Protein AF-A0A3D0X4T0-F1 (afdb_monomer_lite)

Structure (mmCIF, N/CA/C/O backbone):
data_AF-A0A3D0X4T0-F1
#
_entry.id   AF-A0A3D0X4T0-F1
#
loop_
_atom_site.group_PDB
_atom_site.id
_atom_site.type_symbol
_atom_site.label_atom_id
_atom_site.label_alt_id
_atom_site.label_comp_id
_atom_site.label_asym_id
_atom_site.label_entity_id
_atom_site.label_seq_id
_atom_site.pdbx_PDB_ins_code
_atom_site.Cartn_x
_atom_site.Cartn_y
_atom_site.Cartn_z
_atom_site.occupancy
_atom_site.B_iso_or_equiv
_atom_site.auth_seq_id
_atom_site.auth_comp_id
_atom_site.auth_asym_id
_atom_site.auth_atom_id
_atom_site.pdbx_PDB_model_num
ATOM 1 N N . MET A 1 1 ? 12.750 2.357 33.042 1.00 49.66 1 MET A N 1
ATOM 2 C CA . MET A 1 1 ? 12.038 1.812 31.865 1.00 49.66 1 MET A CA 1
ATOM 3 C C . MET A 1 1 ? 10.650 2.428 31.834 1.00 49.66 1 MET A C 1
ATOM 5 O O . MET A 1 1 ? 9.824 2.087 32.670 1.00 49.66 1 MET A O 1
ATOM 9 N N . THR A 1 2 ? 10.406 3.397 30.959 1.00 55.47 2 THR A N 1
ATOM 10 C CA . THR A 1 2 ? 9.062 3.945 30.747 1.00 55.47 2 THR A CA 1
ATOM 11 C C . THR A 1 2 ? 8.245 2.909 29.973 1.00 55.47 2 THR A C 1
ATOM 13 O O . THR A 1 2 ? 8.609 2.534 28.863 1.00 55.47 2 THR A O 1
ATOM 16 N N . LYS A 1 3 ? 7.169 2.382 30.573 1.00 61.12 3 LYS A N 1
ATOM 17 C CA . LYS A 1 3 ? 6.199 1.540 29.854 1.00 61.12 3 LYS A CA 1
ATOM 18 C C . LYS A 1 3 ? 5.589 2.386 28.734 1.00 61.12 3 LYS A C 1
ATOM 20 O O . LYS A 1 3 ? 4.986 3.416 29.032 1.00 61.12 3 LYS A O 1
ATOM 25 N N . SER A 1 4 ? 5.737 1.978 27.473 1.00 75.50 4 SER A N 1
ATOM 26 C CA . SER A 1 4 ? 4.965 2.589 26.391 1.00 75.50 4 SER A CA 1
ATOM 27 C C . SER A 1 4 ? 3.485 2.275 26.614 1.00 75.50 4 SER A C 1
ATOM 29 O O . SER A 1 4 ? 3.109 1.150 26.956 1.00 75.50 4 SER A O 1
ATOM 31 N N . LYS A 1 5 ? 2.636 3.297 26.491 1.00 77.75 5 LYS A N 1
ATOM 32 C CA . LYS A 1 5 ? 1.183 3.127 26.553 1.00 77.75 5 LYS A CA 1
ATOM 33 C C . LYS A 1 5 ? 0.745 2.307 25.326 1.00 77.75 5 LYS A C 1
ATOM 35 O O . LYS A 1 5 ? 1.232 2.595 24.232 1.00 77.75 5 LYS A O 1
ATOM 40 N N . PRO A 1 6 ? -0.128 1.294 25.475 1.00 82.88 6 PRO A N 1
ATOM 41 C CA . PRO A 1 6 ? -0.643 0.558 24.325 1.00 82.88 6 PRO A CA 1
ATOM 42 C C . PRO A 1 6 ? -1.441 1.502 23.417 1.00 82.88 6 PRO A C 1
ATOM 44 O O . PRO A 1 6 ? -2.255 2.279 23.917 1.00 82.88 6 PRO A O 1
ATOM 47 N N . MET A 1 7 ? -1.201 1.427 22.103 1.00 88.56 7 MET A N 1
ATOM 48 C CA . MET A 1 7 ? -1.929 2.241 21.125 1.00 88.56 7 MET A CA 1
ATOM 49 C C . MET A 1 7 ? -3.404 1.842 21.055 1.00 88.56 7 MET A C 1
ATOM 51 O O . MET A 1 7 ? -3.717 0.644 21.006 1.00 88.56 7 MET A O 1
ATOM 55 N N . THR A 1 8 ? -4.287 2.837 20.985 1.00 94.69 8 THR A N 1
ATOM 56 C CA . THR A 1 8 ? -5.725 2.631 20.761 1.00 94.69 8 THR A CA 1
ATOM 57 C C . THR A 1 8 ? -6.010 2.183 19.324 1.00 94.69 8 THR A C 1
ATOM 59 O O . THR A 1 8 ? -5.132 2.216 18.453 1.00 94.69 8 THR A O 1
ATOM 62 N N . ALA A 1 9 ? -7.238 1.732 19.059 1.00 94.56 9 ALA A N 1
ATOM 63 C CA . ALA A 1 9 ? -7.656 1.355 17.711 1.00 94.56 9 ALA A CA 1
ATOM 64 C C . ALA A 1 9 ? -7.586 2.552 16.750 1.00 94.56 9 ALA A C 1
ATOM 66 O O . ALA A 1 9 ? -7.059 2.422 15.648 1.00 94.56 9 ALA A O 1
ATOM 67 N N . GLU A 1 10 ? -8.013 3.731 17.196 1.00 95.81 10 GLU A N 1
ATOM 68 C CA . GLU A 1 10 ? -7.972 4.985 16.441 1.00 95.81 10 GLU A CA 1
ATOM 69 C C . GLU A 1 10 ? -6.535 5.395 16.110 1.00 95.81 10 GLU A C 1
ATOM 71 O O . GLU A 1 10 ? -6.240 5.794 14.985 1.00 95.81 10 GLU A O 1
ATOM 76 N N . GLU A 1 11 ? -5.610 5.257 17.063 1.00 96.31 11 GLU A N 1
ATOM 77 C CA . GLU A 1 11 ? -4.196 5.556 16.833 1.00 96.31 11 GLU A CA 1
ATOM 78 C C . GLU A 1 11 ? -3.583 4.617 15.790 1.00 96.31 11 GLU A C 1
ATOM 80 O O . GLU A 1 11 ? -2.829 5.072 14.927 1.00 96.31 11 GLU A O 1
ATOM 85 N N . LYS A 1 12 ? -3.933 3.325 15.833 1.00 96.81 12 LYS A N 1
ATOM 86 C CA . LYS A 1 12 ? -3.498 2.336 14.836 1.00 96.81 12 LYS A CA 1
ATOM 87 C C . LYS A 1 12 ? -4.105 2.612 13.467 1.00 96.81 12 LYS A C 1
ATOM 89 O O . LYS A 1 12 ? -3.376 2.613 12.482 1.00 96.81 12 LYS A O 1
ATOM 94 N N . ILE A 1 13 ? -5.406 2.892 13.394 1.00 97.50 13 ILE A N 1
ATOM 95 C CA . ILE A 1 13 ? -6.088 3.243 12.141 1.00 97.50 13 ILE A CA 1
ATOM 96 C C . ILE A 1 13 ? -5.450 4.490 11.533 1.00 97.50 13 ILE A C 1
ATOM 98 O O . ILE A 1 13 ? -5.171 4.504 10.336 1.00 97.50 13 ILE A O 1
ATOM 102 N N . ARG A 1 14 ? -5.140 5.508 12.343 1.00 97.19 14 ARG A N 1
ATOM 103 C CA . ARG A 1 14 ? -4.441 6.714 11.884 1.00 97.19 14 ARG A CA 1
ATOM 104 C C . ARG A 1 14 ? -3.055 6.389 11.328 1.00 97.19 14 ARG A C 1
ATOM 106 O O . ARG A 1 14 ? -2.728 6.856 10.245 1.00 97.19 14 ARG A O 1
ATOM 113 N N . GLN A 1 15 ? -2.272 5.564 12.022 1.00 97.62 15 GLN A N 1
ATOM 114 C CA . GLN A 1 15 ? -0.948 5.145 11.553 1.00 97.62 15 GLN A CA 1
ATOM 115 C C . GLN A 1 15 ? -1.022 4.372 10.228 1.00 97.62 15 GLN A C 1
ATOM 117 O O . GLN A 1 15 ? -0.305 4.698 9.286 1.00 97.62 15 GLN A O 1
ATOM 122 N N . LEU A 1 16 ? -1.921 3.390 10.131 1.00 98.06 16 LEU A N 1
ATOM 123 C CA . LEU A 1 16 ? -2.136 2.628 8.901 1.00 98.06 16 LEU A CA 1
ATOM 124 C C . LEU A 1 16 ? -2.626 3.522 7.757 1.00 98.06 16 LEU A C 1
ATOM 126 O O . LEU A 1 16 ? -2.221 3.323 6.617 1.00 98.06 16 LEU A O 1
ATOM 130 N N . SER A 1 17 ? -3.466 4.516 8.057 1.00 98.00 17 SER A N 1
ATOM 131 C CA . SER A 1 17 ? -3.951 5.496 7.078 1.00 98.00 17 SER A CA 1
ATOM 132 C C . SER A 1 17 ? -2.812 6.349 6.525 1.00 98.00 17 SER A C 1
ATOM 134 O O . SER A 1 17 ? -2.743 6.561 5.318 1.00 98.00 17 SER A O 1
ATOM 136 N N . THR A 1 18 ? -1.890 6.790 7.386 1.00 98.19 18 THR A N 1
ATOM 137 C CA . THR A 1 18 ? -0.672 7.494 6.963 1.00 98.19 18 THR A CA 1
ATOM 138 C C . THR A 1 18 ? 0.174 6.615 6.049 1.00 98.19 18 THR A C 1
ATOM 140 O O . THR A 1 18 ? 0.513 7.038 4.949 1.00 98.19 18 THR A O 1
ATOM 143 N N . TRP A 1 19 ? 0.440 5.368 6.441 1.00 98.38 19 TRP A N 1
ATOM 144 C CA . TRP A 1 19 ? 1.204 4.445 5.599 1.00 98.38 19 TRP A CA 1
ATOM 145 C C . TRP A 1 19 ? 0.510 4.147 4.273 1.00 98.38 19 TRP A C 1
ATOM 147 O O . TRP A 1 19 ? 1.173 4.030 3.249 1.00 98.38 19 TRP A O 1
ATOM 157 N N . LEU A 1 20 ? -0.819 4.039 4.260 1.00 98.50 20 LEU A N 1
ATOM 158 C CA . LEU A 1 20 ? -1.571 3.819 3.030 1.00 98.50 20 LEU A CA 1
ATOM 159 C C . LEU A 1 20 ? -1.402 4.998 2.063 1.00 98.50 20 LEU A C 1
ATOM 161 O O . LEU A 1 20 ? -1.091 4.767 0.896 1.00 98.50 20 LEU A O 1
ATOM 165 N N . ALA A 1 21 ? -1.528 6.234 2.553 1.00 98.38 21 ALA A N 1
ATOM 166 C CA . ALA A 1 21 ? -1.298 7.441 1.757 1.00 98.38 21 ALA A CA 1
ATOM 167 C C . ALA A 1 21 ? 0.145 7.513 1.219 1.00 98.38 21 ALA A C 1
ATOM 169 O O . ALA A 1 21 ? 0.366 7.817 0.046 1.00 98.38 21 ALA A O 1
ATOM 170 N N . GLU A 1 22 ? 1.133 7.165 2.048 1.00 98.31 22 GLU A N 1
ATOM 171 C CA . GLU A 1 22 ? 2.540 7.091 1.636 1.00 98.31 22 GLU A CA 1
ATOM 172 C C . GLU A 1 22 ? 2.753 6.046 0.538 1.00 98.31 22 GLU A C 1
ATOM 174 O O . GLU A 1 22 ? 3.403 6.332 -0.459 1.00 98.31 22 GLU A O 1
ATOM 179 N N . ARG A 1 23 ? 2.185 4.840 0.668 1.00 98.50 23 ARG A N 1
ATOM 180 C CA . ARG A 1 23 ? 2.317 3.795 -0.361 1.00 98.50 23 ARG A CA 1
ATOM 181 C C . ARG A 1 23 ? 1.628 4.172 -1.671 1.00 98.50 23 ARG A C 1
ATOM 183 O O . ARG A 1 23 ? 2.138 3.812 -2.728 1.00 98.50 23 ARG A O 1
ATOM 190 N N . LEU A 1 24 ? 0.492 4.867 -1.616 1.00 98.25 24 LEU A N 1
ATOM 191 C CA . LEU A 1 24 ? -0.182 5.388 -2.809 1.00 98.25 24 LEU A CA 1
ATOM 192 C C . LEU A 1 24 ? 0.707 6.414 -3.522 1.00 98.25 24 LEU A C 1
ATOM 194 O O . LEU A 1 24 ?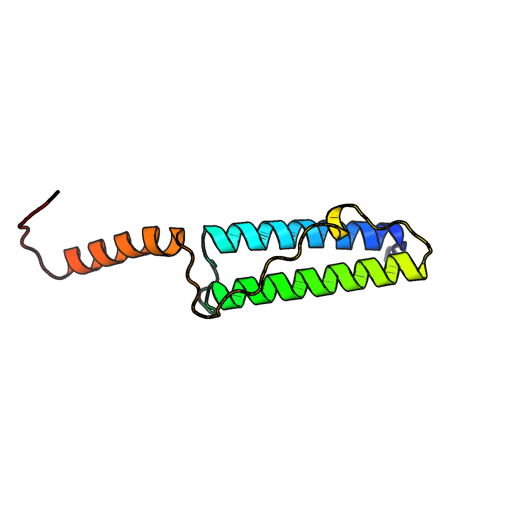 0.971 6.263 -4.713 1.00 98.25 24 LEU A O 1
ATOM 198 N N . THR A 1 25 ? 1.275 7.356 -2.766 1.00 97.75 25 THR A N 1
ATOM 199 C CA . THR A 1 25 ? 2.240 8.342 -3.279 1.00 97.75 25 THR A CA 1
ATOM 200 C C . THR A 1 25 ? 3.484 7.666 -3.866 1.00 97.75 25 THR A C 1
ATOM 202 O O . THR A 1 25 ? 3.897 7.970 -4.983 1.00 97.75 25 THR A O 1
ATOM 205 N N . ASP A 1 26 ? 4.066 6.698 -3.154 1.00 96.62 26 ASP A N 1
ATOM 206 C CA . ASP A 1 26 ? 5.244 5.956 -3.610 1.00 96.62 26 ASP A CA 1
ATOM 207 C C . ASP A 1 26 ? 4.971 5.215 -4.921 1.00 96.62 26 ASP A C 1
ATOM 209 O O . ASP A 1 26 ? 5.836 5.161 -5.798 1.00 96.62 26 ASP A O 1
ATOM 213 N N . TRP A 1 27 ? 3.773 4.641 -5.074 1.00 97.81 27 TRP A N 1
ATOM 214 C CA . TRP A 1 27 ? 3.387 3.968 -6.308 1.00 97.81 27 TRP A CA 1
ATOM 215 C C . TRP A 1 27 ? 3.392 4.943 -7.486 1.00 97.81 27 TRP A C 1
ATOM 217 O O . TRP A 1 27 ? 3.976 4.631 -8.522 1.00 97.81 27 TRP A O 1
ATOM 227 N N . GLU A 1 28 ? 2.807 6.133 -7.327 1.00 95.69 28 GLU A N 1
ATOM 228 C CA . GLU A 1 28 ? 2.777 7.169 -8.367 1.00 95.69 28 GLU A CA 1
ATOM 229 C C . GLU A 1 28 ? 4.182 7.653 -8.736 1.00 95.69 28 GLU A C 1
ATOM 231 O O . GLU A 1 28 ? 4.526 7.734 -9.920 1.00 95.69 28 GLU A O 1
ATOM 236 N N . VAL A 1 29 ? 5.025 7.905 -7.731 1.00 94.88 29 VAL A N 1
ATOM 237 C CA . VAL A 1 29 ? 6.417 8.333 -7.922 1.00 94.88 29 VAL A CA 1
ATOM 238 C C . VAL A 1 29 ? 7.210 7.274 -8.688 1.00 94.88 29 VAL A C 1
ATOM 240 O O . VAL A 1 29 ? 7.868 7.593 -9.679 1.00 94.88 29 VAL A O 1
ATOM 243 N N . VAL A 1 30 ? 7.126 6.005 -8.281 1.00 94.31 30 VAL A N 1
ATOM 244 C CA . VAL A 1 30 ? 7.824 4.900 -8.961 1.00 94.31 30 VAL A CA 1
ATOM 245 C C . VAL A 1 30 ? 7.258 4.672 -10.361 1.00 94.31 30 VAL A C 1
ATOM 247 O O . VAL A 1 30 ? 8.007 4.356 -11.285 1.00 94.31 30 VAL A O 1
ATOM 250 N N . TYR A 1 31 ? 5.953 4.851 -10.553 1.00 94.38 31 TYR A N 1
ATOM 251 C CA . TYR A 1 31 ? 5.320 4.679 -11.855 1.00 94.38 31 TYR A CA 1
ATOM 252 C C . TYR A 1 31 ? 5.830 5.718 -12.858 1.00 94.38 31 TYR A C 1
ATOM 254 O O . TYR A 1 31 ? 6.141 5.365 -14.001 1.00 94.38 31 TYR A O 1
ATOM 262 N N . ALA A 1 32 ? 5.963 6.974 -12.424 1.00 91.50 32 ALA A N 1
ATOM 263 C CA . ALA A 1 32 ? 6.451 8.076 -13.246 1.00 91.50 32 ALA A CA 1
ATOM 264 C C . ALA A 1 32 ? 7.963 7.999 -13.510 1.00 91.50 32 ALA A C 1
ATOM 266 O O . ALA A 1 32 ? 8.398 8.152 -14.657 1.00 91.50 32 ALA A O 1
ATOM 267 N N . ASN A 1 33 ? 8.750 7.727 -12.467 1.00 90.06 33 ASN A N 1
ATOM 268 C CA . ASN A 1 33 ? 10.200 7.949 -12.478 1.00 90.06 33 ASN A CA 1
ATOM 269 C C . ASN A 1 33 ? 11.015 6.660 -12.615 1.00 90.06 33 ASN A C 1
ATOM 271 O O . ASN A 1 33 ? 12.180 6.698 -13.005 1.00 90.06 33 ASN A O 1
ATOM 275 N N . GLY A 1 34 ? 10.402 5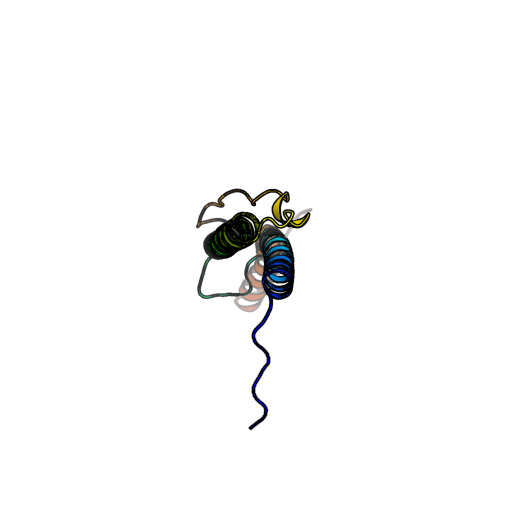.515 -12.332 1.00 88.25 34 GLY A N 1
ATOM 276 C CA . GLY A 1 34 ? 11.090 4.239 -12.220 1.00 88.25 34 GLY A CA 1
ATOM 277 C C . GLY A 1 34 ? 11.474 3.934 -10.782 1.00 88.25 34 GLY A C 1
ATOM 278 O O . GLY A 1 34 ? 11.350 4.765 -9.881 1.00 88.25 34 GLY A O 1
ATOM 279 N N . SER A 1 35 ? 11.931 2.706 -10.556 1.00 87.00 35 SER A N 1
ATOM 280 C CA . SER A 1 35 ? 12.510 2.339 -9.268 1.00 87.00 35 SER A CA 1
ATOM 281 C C . SER A 1 35 ? 13.976 2.761 -9.193 1.00 87.00 35 SER A C 1
ATOM 283 O O . SER A 1 35 ? 14.724 2.577 -10.149 1.00 87.00 35 SER A O 1
ATOM 285 N N . SER A 1 36 ? 14.395 3.272 -8.035 1.00 84.25 36 SER A N 1
ATOM 286 C CA . SER A 1 36 ? 15.813 3.439 -7.691 1.00 84.25 36 SER A CA 1
ATOM 287 C C . SER A 1 36 ? 16.468 2.133 -7.227 1.00 84.25 36 SER A C 1
ATOM 289 O O . SER A 1 36 ? 17.663 2.105 -6.946 1.00 84.25 36 SER A O 1
ATOM 291 N N . ASP A 1 37 ? 15.682 1.067 -7.069 1.00 82.25 37 ASP A N 1
ATOM 292 C CA . ASP A 1 37 ? 16.156 -0.244 -6.653 1.00 82.25 37 ASP A CA 1
ATOM 293 C C . ASP A 1 37 ? 16.660 -1.018 -7.873 1.00 82.25 37 ASP A C 1
ATOM 295 O O . ASP A 1 37 ? 15.877 -1.477 -8.699 1.00 82.25 37 ASP A O 1
ATOM 299 N N . PHE A 1 38 ? 17.979 -1.167 -7.984 1.00 79.50 38 PHE A N 1
ATOM 300 C CA . PHE A 1 38 ? 18.608 -1.872 -9.103 1.00 79.50 38 PHE A CA 1
ATOM 301 C C . PHE A 1 38 ? 18.469 -3.399 -9.023 1.00 79.50 38 PHE A C 1
ATOM 303 O O . PHE A 1 38 ? 18.879 -4.095 -9.950 1.00 79.50 38 PHE A O 1
ATOM 310 N N . THR A 1 39 ? 17.918 -3.943 -7.932 1.00 85.94 39 THR A N 1
ATOM 311 C CA . THR A 1 39 ? 17.759 -5.396 -7.757 1.00 85.94 39 THR A CA 1
ATOM 312 C C . THR A 1 39 ? 16.469 -5.934 -8.370 1.00 85.94 39 THR A C 1
ATOM 314 O O . THR A 1 39 ? 16.346 -7.140 -8.584 1.00 85.94 39 THR A O 1
ATOM 317 N N . VAL A 1 40 ? 15.511 -5.054 -8.677 1.00 84.31 40 VAL A N 1
ATOM 318 C CA . VAL A 1 40 ? 14.199 -5.414 -9.221 1.00 84.31 40 VAL A CA 1
ATOM 319 C C . VAL A 1 40 ? 13.792 -4.475 -10.349 1.00 84.31 40 VAL A C 1
ATOM 321 O O . VAL A 1 40 ? 14.174 -3.310 -10.396 1.00 84.31 40 VAL A O 1
ATOM 324 N N . THR A 1 41 ? 12.966 -4.965 -11.271 1.00 87.94 41 THR A N 1
ATOM 325 C CA . THR A 1 41 ? 12.392 -4.100 -12.305 1.00 87.94 41 THR A CA 1
ATOM 326 C C . THR A 1 41 ? 11.383 -3.121 -11.700 1.00 87.94 41 THR A C 1
ATOM 328 O O . THR A 1 41 ? 10.787 -3.365 -10.644 1.00 87.94 41 THR A O 1
ATOM 331 N N . THR A 1 42 ? 11.120 -2.017 -12.410 1.00 92.62 42 THR A N 1
ATOM 332 C CA . THR A 1 42 ? 10.097 -1.045 -11.984 1.00 92.62 42 THR A CA 1
ATOM 333 C C . THR A 1 42 ? 8.724 -1.715 -11.858 1.00 92.62 42 THR A C 1
ATOM 335 O O . THR A 1 42 ? 8.025 -1.494 -10.872 1.00 92.62 42 THR A O 1
ATOM 338 N N . GLY A 1 43 ? 8.356 -2.589 -12.802 1.00 93.31 43 GLY A N 1
ATOM 339 C CA . GLY A 1 43 ? 7.122 -3.377 -12.733 1.00 93.31 43 GLY A CA 1
ATOM 340 C C . GLY A 1 43 ? 7.002 -4.236 -11.470 1.00 93.31 43 GLY A C 1
ATOM 341 O O . GLY A 1 43 ? 5.974 -4.198 -10.791 1.00 93.31 43 GLY A O 1
ATOM 342 N N . VAL A 1 44 ? 8.069 -4.955 -11.102 1.00 95.12 44 VAL A N 1
ATOM 343 C CA . VAL A 1 44 ? 8.105 -5.752 -9.864 1.00 95.12 44 VAL A CA 1
ATOM 344 C C . VAL A 1 44 ? 7.931 -4.852 -8.639 1.00 95.12 44 VAL A C 1
ATOM 346 O O . VAL A 1 44 ? 7.104 -5.152 -7.775 1.00 95.12 44 VAL A O 1
ATOM 349 N N . LYS A 1 45 ? 8.625 -3.708 -8.582 1.00 96.06 45 LYS A N 1
ATOM 350 C CA . LYS A 1 45 ? 8.495 -2.757 -7.468 1.00 96.06 45 LYS A CA 1
ATOM 351 C C . LYS A 1 45 ? 7.074 -2.209 -7.323 1.00 96.06 45 LYS A C 1
ATOM 353 O O . LYS A 1 45 ? 6.550 -2.148 -6.212 1.00 96.06 45 LYS A O 1
ATOM 358 N N . LEU A 1 46 ? 6.429 -1.846 -8.430 1.00 96.94 46 LEU A N 1
ATOM 359 C CA . LEU A 1 46 ? 5.053 -1.338 -8.433 1.00 96.94 46 LEU A CA 1
ATOM 360 C C . LEU A 1 46 ? 4.065 -2.368 -7.887 1.00 96.94 46 LEU A C 1
ATOM 362 O O . LEU A 1 46 ? 3.195 -2.028 -7.084 1.00 96.94 46 LEU A O 1
ATOM 366 N N . ASN A 1 47 ? 4.227 -3.639 -8.256 1.00 97.81 47 ASN A N 1
ATOM 367 C CA . ASN A 1 47 ? 3.387 -4.717 -7.738 1.00 97.81 47 ASN A CA 1
ATOM 368 C C . ASN A 1 47 ? 3.652 -5.015 -6.254 1.00 97.81 47 ASN A C 1
ATOM 370 O O . ASN A 1 47 ? 2.714 -5.339 -5.519 1.00 97.81 47 ASN A O 1
ATOM 374 N N . GLN A 1 48 ? 4.893 -4.857 -5.780 1.00 97.06 48 GLN A N 1
ATOM 375 C CA . GLN A 1 48 ? 5.210 -4.933 -4.349 1.00 97.06 48 GLN A CA 1
ATOM 376 C C . GLN A 1 48 ? 4.497 -3.825 -3.561 1.00 97.06 48 GLN A C 1
ATOM 378 O O . GLN A 1 48 ? 3.810 -4.122 -2.583 1.00 97.06 48 GLN A O 1
ATOM 383 N N . ILE A 1 49 ? 4.591 -2.568 -4.011 1.00 98.00 49 ILE A N 1
ATOM 384 C CA . ILE A 1 49 ? 3.909 -1.429 -3.372 1.00 98.00 49 ILE A CA 1
ATOM 385 C C . ILE A 1 49 ? 2.389 -1.638 -3.395 1.00 98.00 49 ILE A C 1
ATOM 387 O O . ILE A 1 49 ? 1.725 -1.505 -2.369 1.00 98.00 49 ILE A O 1
ATOM 391 N N . ARG A 1 50 ? 1.831 -2.073 -4.531 1.00 98.19 50 ARG A N 1
ATOM 392 C CA . ARG A 1 50 ? 0.407 -2.419 -4.653 1.00 98.19 50 ARG A CA 1
ATOM 393 C C . ARG A 1 50 ? -0.024 -3.490 -3.648 1.00 98.19 50 ARG A C 1
ATOM 395 O O . ARG A 1 50 ? -1.112 -3.404 -3.082 1.00 98.19 50 ARG A O 1
ATOM 402 N N . SER A 1 51 ? 0.812 -4.496 -3.412 1.00 98.31 51 SER A N 1
ATOM 403 C CA . SER A 1 51 ? 0.518 -5.546 -2.432 1.00 98.31 51 SER A CA 1
ATOM 404 C C . SER A 1 51 ? 0.483 -4.984 -1.007 1.00 98.31 51 SER A C 1
ATOM 406 O O . SER A 1 51 ? -0.407 -5.336 -0.238 1.00 98.31 51 SER A O 1
ATOM 408 N N . GLN A 1 52 ? 1.378 -4.047 -0.678 1.00 98.31 52 GLN A N 1
ATOM 409 C CA . GLN A 1 52 ? 1.356 -3.323 0.599 1.00 98.31 52 G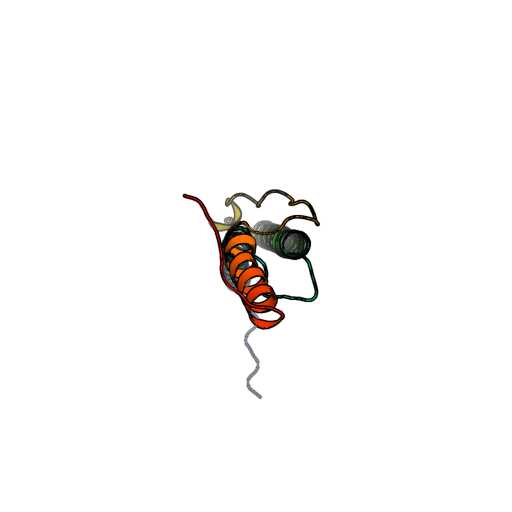LN A CA 1
ATOM 410 C C . GLN A 1 52 ? 0.085 -2.472 0.752 1.00 98.31 52 GLN A C 1
ATOM 412 O O . GLN A 1 52 ? -0.550 -2.528 1.800 1.00 98.31 52 GLN A O 1
ATOM 417 N N . ILE A 1 53 ? -0.342 -1.761 -0.298 1.00 98.50 53 ILE A N 1
ATOM 418 C CA . ILE A 1 53 ? -1.606 -0.994 -0.326 1.00 98.50 53 ILE A CA 1
ATOM 419 C C . ILE A 1 53 ? -2.803 -1.898 0.002 1.00 98.50 53 ILE A C 1
ATOM 421 O O . ILE A 1 53 ? -3.645 -1.548 0.830 1.00 98.50 53 ILE A O 1
ATOM 425 N N . LEU A 1 54 ? -2.879 -3.078 -0.624 1.00 98.25 54 LEU A N 1
ATOM 426 C CA . LEU A 1 54 ? -3.960 -4.039 -0.384 1.00 98.25 54 LEU A CA 1
ATOM 427 C C . LEU A 1 54 ? -3.970 -4.564 1.056 1.00 98.25 54 LEU A C 1
ATOM 429 O O . LEU A 1 54 ? -5.041 -4.668 1.654 1.00 98.25 54 LEU A O 1
ATOM 433 N N . LEU A 1 55 ? -2.796 -4.876 1.609 1.00 98.31 55 LEU A N 1
ATOM 434 C CA . LEU A 1 55 ? -2.663 -5.323 2.997 1.00 98.31 55 LEU A CA 1
ATOM 435 C C . LEU A 1 55 ? -3.087 -4.225 3.977 1.00 98.31 55 LEU A C 1
ATOM 437 O O . LEU A 1 55 ? -3.939 -4.471 4.822 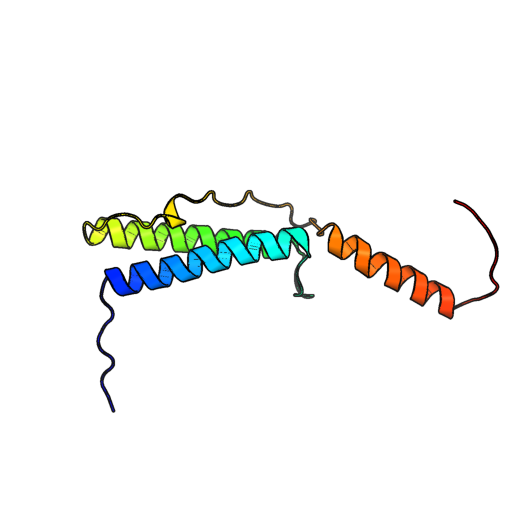1.00 98.31 55 LEU A O 1
ATOM 441 N N . LEU A 1 56 ? -2.594 -2.998 3.801 1.00 98.38 56 LEU A N 1
ATOM 442 C CA . LEU A 1 56 ? -2.959 -1.862 4.651 1.00 98.38 56 LEU A CA 1
ATOM 443 C C . LEU A 1 56 ? -4.467 -1.582 4.613 1.00 98.38 56 LEU A C 1
ATOM 445 O O . LEU A 1 56 ? -5.084 -1.415 5.663 1.00 98.38 56 LEU A O 1
ATOM 449 N N . ARG A 1 57 ? -5.098 -1.595 3.428 1.00 97.62 57 ARG A N 1
ATOM 450 C CA . ARG A 1 57 ? -6.561 -1.442 3.310 1.00 97.62 57 ARG A CA 1
ATOM 451 C C . ARG A 1 57 ? -7.321 -2.550 4.030 1.00 97.62 57 ARG A C 1
ATOM 453 O O . ARG A 1 57 ? -8.336 -2.271 4.667 1.00 97.62 57 ARG A O 1
ATOM 460 N N . ARG A 1 58 ? -6.854 -3.797 3.922 1.00 97.62 58 ARG A N 1
ATOM 461 C CA . ARG A 1 58 ? -7.443 -4.934 4.638 1.00 97.62 58 ARG A CA 1
ATOM 462 C C . ARG A 1 58 ? -7.336 -4.739 6.150 1.00 97.62 58 ARG A C 1
ATOM 464 O O . ARG A 1 58 ? -8.330 -4.938 6.840 1.00 97.62 58 ARG A O 1
ATOM 471 N N . ASP A 1 59 ? -6.175 -4.338 6.649 1.00 97.88 59 ASP A N 1
ATOM 472 C CA . ASP A 1 59 ? -5.934 -4.181 8.084 1.00 97.88 59 ASP A CA 1
ATOM 473 C C . ASP A 1 59 ? -6.742 -3.018 8.672 1.00 97.88 59 ASP A C 1
ATOM 475 O O . ASP A 1 59 ? -7.343 -3.167 9.736 1.00 97.88 59 ASP A O 1
ATOM 479 N N . ILE A 1 60 ? -6.847 -1.897 7.946 1.00 97.81 60 ILE A N 1
ATOM 480 C CA . ILE A 1 60 ? -7.740 -0.781 8.299 1.00 97.81 60 ILE A CA 1
ATOM 481 C C . ILE A 1 60 ? -9.181 -1.277 8.401 1.00 97.81 60 ILE A C 1
ATOM 483 O O . ILE A 1 60 ? -9.831 -1.049 9.416 1.00 97.81 60 ILE A O 1
ATOM 487 N N . ARG A 1 61 ? -9.666 -1.996 7.383 1.00 97.06 61 ARG A N 1
ATOM 488 C CA . ARG A 1 61 ? -11.025 -2.547 7.350 1.00 97.06 61 ARG A CA 1
ATOM 489 C C . ARG A 1 61 ? -11.310 -3.445 8.551 1.00 97.06 61 ARG A C 1
ATOM 491 O O . ARG A 1 61 ? -12.310 -3.251 9.231 1.00 97.06 61 ARG A O 1
ATOM 498 N N . LEU A 1 62 ? -10.413 -4.385 8.839 1.00 97.69 62 LEU A N 1
ATOM 499 C CA . LEU A 1 62 ? -10.562 -5.292 9.977 1.00 97.69 62 LEU A CA 1
ATOM 500 C C . LEU A 1 62 ? -10.596 -4.538 11.311 1.00 97.69 62 LEU A C 1
ATOM 502 O O . LEU A 1 62 ? -11.385 -4.891 12.183 1.00 97.69 62 LEU A O 1
ATOM 506 N N . LEU A 1 63 ? -9.771 -3.501 11.475 1.00 97.25 63 LEU A N 1
ATOM 507 C CA . LEU A 1 63 ? -9.773 -2.685 12.689 1.00 97.25 63 LEU A CA 1
ATOM 508 C C . LEU A 1 63 ? -11.033 -1.827 12.814 1.00 97.25 63 LEU A C 1
ATOM 510 O O . LEU A 1 63 ? -11.597 -1.773 13.904 1.00 97.25 63 LEU A O 1
ATOM 514 N N . CYS A 1 64 ? -11.490 -1.191 11.736 1.00 97.56 64 CYS A N 1
ATOM 515 C CA . CYS A 1 64 ? -12.730 -0.415 11.733 1.00 97.56 64 CYS A CA 1
ATOM 516 C C . CYS A 1 64 ? -13.932 -1.302 12.078 1.00 97.56 64 CYS A C 1
ATOM 518 O O . CYS A 1 64 ? -14.670 -0.990 13.011 1.00 97.56 64 CYS A O 1
ATOM 520 N N . ASP A 1 65 ? -14.064 -2.453 11.411 1.00 97.44 65 ASP A N 1
ATOM 521 C CA . ASP A 1 65 ? -15.162 -3.400 11.634 1.00 97.44 65 ASP A CA 1
ATOM 522 C C . ASP A 1 65 ? -15.155 -3.946 13.072 1.00 97.44 65 ASP A C 1
ATOM 524 O O . ASP A 1 65 ? -16.197 -3.989 13.724 1.00 97.44 65 ASP A O 1
ATOM 528 N N . ALA A 1 66 ? -13.981 -4.317 13.598 1.00 97.75 66 ALA A N 1
ATOM 529 C CA . ALA A 1 66 ? -13.851 -4.878 14.944 1.00 97.75 66 ALA A CA 1
ATOM 530 C C . ALA A 1 66 ? -14.105 -3.865 16.074 1.00 97.75 66 ALA A C 1
ATOM 532 O O . ALA A 1 66 ? -14.390 -4.276 17.196 1.00 97.75 66 ALA A O 1
ATOM 533 N N . ASN A 1 67 ? -13.972 -2.564 15.802 1.00 97.19 67 ASN A N 1
ATOM 534 C CA . ASN A 1 67 ? -14.120 -1.504 16.805 1.00 97.19 67 ASN A CA 1
ATOM 535 C C . ASN A 1 67 ? -15.336 -0.600 16.547 1.00 97.19 67 ASN A C 1
ATOM 537 O O . ASN A 1 67 ? -15.518 0.374 17.270 1.00 97.19 67 ASN A O 1
ATOM 541 N N . HIS A 1 68 ? -16.166 -0.916 15.545 1.00 96.56 68 HIS A N 1
ATOM 542 C CA . HIS A 1 68 ? -17.310 -0.098 15.123 1.00 96.56 68 HIS A CA 1
ATOM 543 C C . HIS A 1 68 ? -16.930 1.359 14.810 1.00 96.56 68 HIS A C 1
ATOM 545 O O . HIS A 1 68 ? -17.647 2.292 15.168 1.00 96.56 68 HIS A O 1
ATOM 551 N N . LEU A 1 69 ? -15.780 1.544 14.161 1.00 95.94 69 LEU A N 1
ATOM 552 C CA . LEU A 1 69 ? -15.260 2.853 13.773 1.00 95.94 69 LEU A CA 1
ATOM 553 C C . LEU A 1 69 ? -15.510 3.120 12.290 1.00 95.94 69 LEU A C 1
ATOM 555 O O . LEU A 1 69 ? -15.509 2.202 11.467 1.00 95.94 69 LEU A O 1
ATOM 559 N N . ASP A 1 70 ? -15.652 4.398 11.950 1.00 95.19 70 ASP A N 1
ATOM 560 C CA . ASP A 1 70 ? -15.753 4.830 10.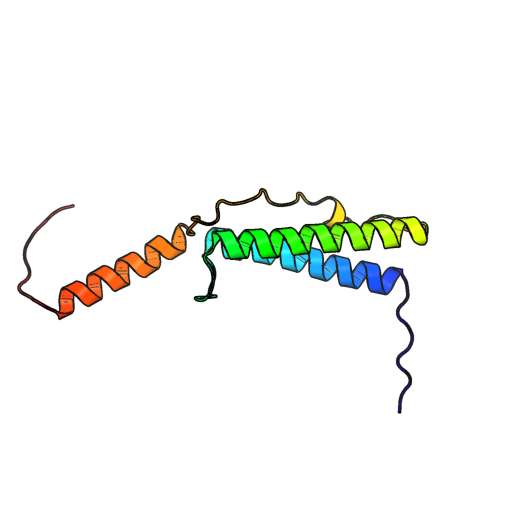562 1.00 95.19 70 ASP A CA 1
ATOM 561 C C . ASP A 1 70 ? -14.465 4.541 9.786 1.00 95.19 70 ASP A C 1
ATOM 563 O O . ASP A 1 70 ? -13.347 4.549 10.313 1.00 95.19 70 ASP A O 1
ATOM 567 N N . TYR A 1 71 ? -14.631 4.303 8.489 1.00 95.06 71 TYR A N 1
ATOM 568 C CA . TYR A 1 71 ? -13.514 4.068 7.589 1.00 95.06 71 TYR A CA 1
ATOM 569 C C . TYR A 1 71 ? -12.850 5.402 7.230 1.00 95.06 71 TYR A C 1
ATOM 571 O O . TYR A 1 71 ? -13.544 6.349 6.847 1.00 95.06 71 TYR A O 1
ATOM 579 N N . PRO A 1 72 ? -11.512 5.493 7.288 1.00 95.81 72 PRO A N 1
ATOM 580 C CA . PRO A 1 72 ? -10.803 6.715 6.939 1.00 95.81 72 PRO A CA 1
ATOM 581 C C . PRO A 1 72 ? -10.909 7.000 5.435 1.00 95.81 72 PRO A C 1
ATOM 583 O O . PRO A 1 72 ? -10.918 6.077 4.621 1.00 95.81 72 PRO A O 1
ATOM 586 N N . THR A 1 73 ? -10.913 8.280 5.048 1.00 96.12 73 THR A N 1
ATOM 587 C CA . THR A 1 73 ? -11.090 8.720 3.649 1.00 96.12 73 THR A CA 1
ATOM 588 C C . THR A 1 73 ? -10.127 8.039 2.672 1.00 96.12 73 THR A C 1
ATOM 590 O O . THR A 1 73 ? -10.541 7.586 1.608 1.00 96.12 73 THR A O 1
ATOM 593 N N . VAL A 1 74 ? -8.859 7.885 3.064 1.00 94.75 74 VAL A N 1
ATOM 594 C CA . VAL A 1 74 ? -7.812 7.236 2.253 1.00 94.75 74 VAL A CA 1
ATOM 595 C C . VAL A 1 74 ? -8.143 5.773 1.909 1.00 94.75 74 VAL A C 1
ATOM 597 O O . VAL A 1 74 ? -7.724 5.253 0.879 1.00 94.75 74 VAL A O 1
ATOM 600 N N . ALA A 1 75 ? -8.959 5.088 2.718 1.00 92.56 75 ALA A N 1
ATOM 601 C CA . ALA A 1 75 ? -9.391 3.722 2.426 1.00 92.56 75 ALA A CA 1
ATOM 602 C C . ALA A 1 75 ? -10.369 3.637 1.239 1.00 92.56 75 ALA A C 1
ATOM 604 O O . ALA A 1 75 ? -10.608 2.532 0.742 1.00 92.56 75 ALA A O 1
ATOM 605 N N . TYR A 1 76 ? -10.915 4.766 0.775 1.00 95.00 76 TYR A N 1
ATOM 606 C CA . TYR A 1 76 ? -11.743 4.857 -0.430 1.00 95.00 76 TYR A CA 1
ATOM 607 C C . TYR A 1 76 ? -10.944 5.183 -1.693 1.00 95.00 76 TYR A C 1
ATOM 609 O O . TYR A 1 76 ? -11.486 5.058 -2.792 1.00 95.00 76 TYR A O 1
ATOM 617 N N . GLU A 1 77 ? -9.666 5.548 -1.569 1.00 95.19 77 GLU A N 1
ATOM 618 C CA . GLU A 1 77 ? -8.815 5.801 -2.729 1.00 95.19 77 GLU A CA 1
ATOM 619 C C . GLU A 1 77 ? -8.673 4.542 -3.593 1.00 95.19 77 GLU A C 1
ATOM 621 O O . GLU A 1 77 ? -8.783 3.397 -3.126 1.00 95.19 77 GLU A O 1
ATOM 626 N N . GLN A 1 78 ? -8.491 4.742 -4.896 1.00 95.50 78 GLN A N 1
ATOM 627 C CA . GLN A 1 78 ? -8.412 3.633 -5.837 1.00 95.50 78 GLN A CA 1
ATOM 628 C C . GLN A 1 78 ? -7.119 2.847 -5.615 1.00 95.50 78 GLN A C 1
ATOM 630 O O . GLN A 1 78 ? -6.044 3.420 -5.469 1.00 95.50 78 GLN A O 1
ATOM 635 N N . VAL A 1 79 ? -7.214 1.513 -5.602 1.00 96.19 79 VAL A N 1
ATOM 636 C CA . VAL A 1 79 ? -5.999 0.691 -5.635 1.00 96.19 79 VAL A CA 1
ATOM 637 C C . VAL A 1 79 ? -5.400 0.796 -7.035 1.00 96.19 79 VAL A C 1
ATOM 639 O O . VAL A 1 79 ? -6.128 0.546 -8.001 1.00 96.19 79 VAL A O 1
ATOM 642 N N . PRO A 1 80 ? -4.093 1.074 -7.162 1.00 97.00 80 PRO A N 1
ATOM 643 C CA . PRO A 1 80 ? -3.445 1.085 -8.460 1.00 97.00 80 PRO A CA 1
ATOM 644 C C . PRO A 1 80 ? -3.601 -0.251 -9.209 1.00 97.00 80 PRO A C 1
ATOM 646 O O . PRO A 1 80 ? -3.675 -1.326 -8.586 1.00 97.00 80 PRO A O 1
ATOM 649 N N . PRO A 1 81 ? -3.652 -0.226 -10.551 1.00 96.25 81 PRO A N 1
ATOM 650 C CA . PRO A 1 81 ? -3.753 -1.444 -11.341 1.00 96.25 81 PRO A CA 1
ATOM 651 C C . PRO A 1 81 ? -2.481 -2.300 -11.205 1.00 96.25 81 PRO A C 1
ATOM 653 O O . PRO A 1 81 ? -1.411 -1.785 -10.871 1.00 96.25 81 PRO A O 1
ATOM 656 N N . PRO A 1 82 ? -2.569 -3.619 -11.451 1.00 96.50 82 PRO A N 1
ATOM 657 C CA . PRO A 1 82 ? -1.377 -4.446 -11.603 1.00 96.50 82 PRO A CA 1
ATOM 658 C C . PRO A 1 82 ? -0.568 -3.988 -12.821 1.00 96.50 82 PRO A C 1
ATOM 660 O O . PRO A 1 82 ? -1.129 -3.561 -13.831 1.00 96.50 82 PRO A O 1
ATOM 663 N N . VAL A 1 83 ? 0.753 -4.105 -12.732 1.00 94.75 83 VAL A N 1
ATOM 664 C CA . VAL A 1 83 ? 1.685 -3.671 -13.780 1.00 94.75 83 VAL A CA 1
ATOM 665 C C . VAL A 1 83 ? 2.484 -4.874 -14.278 1.00 94.75 83 VAL A C 1
ATOM 667 O O . VAL A 1 83 ? 2.799 -5.774 -13.504 1.00 94.75 83 VAL A O 1
ATOM 670 N N . ALA A 1 84 ? 2.805 -4.926 -15.573 1.00 92.56 84 ALA A N 1
ATOM 671 C CA . ALA A 1 84 ? 3.655 -5.987 -16.113 1.00 92.56 84 ALA A CA 1
ATOM 672 C C . ALA A 1 84 ? 5.046 -5.949 -15.460 1.00 92.56 84 ALA A C 1
ATOM 674 O O . ALA A 1 84 ? 5.615 -4.875 -15.283 1.00 92.56 84 ALA A O 1
ATOM 675 N N . GLU A 1 85 ? 5.634 -7.106 -15.151 1.00 90.31 85 GLU A N 1
ATOM 676 C CA . GLU A 1 85 ? 6.973 -7.173 -14.541 1.00 90.31 85 GLU A CA 1
ATOM 677 C C . GLU A 1 85 ? 8.059 -6.562 -15.435 1.00 90.31 85 GLU A C 1
ATOM 679 O O . GLU A 1 85 ? 9.043 -6.021 -14.941 1.00 90.31 85 GLU A O 1
ATOM 684 N N . THR A 1 86 ? 7.850 -6.571 -16.750 1.00 88.25 86 THR A N 1
ATOM 685 C CA . THR A 1 86 ? 8.732 -5.951 -17.747 1.00 88.25 86 THR A CA 1
ATOM 686 C C . THR A 1 86 ? 8.538 -4.439 -17.883 1.00 88.25 86 THR A C 1
ATOM 688 O O . THR A 1 86 ? 9.159 -3.821 -18.745 1.00 88.25 86 THR A O 1
ATOM 691 N N . TYR A 1 87 ? 7.663 -3.823 -17.083 1.00 89.00 87 TYR A N 1
ATOM 692 C CA . TYR A 1 87 ? 7.444 -2.384 -17.133 1.00 89.00 87 TYR A CA 1
ATOM 693 C C . TYR A 1 87 ? 8.706 -1.615 -16.741 1.00 89.00 87 TYR A C 1
ATOM 695 O O . TYR A 1 87 ? 9.329 -1.873 -15.705 1.00 89.00 87 TYR A O 1
ATOM 703 N N . VAL A 1 88 ? 9.013 -0.613 -17.559 1.00 82.81 88 VAL A N 1
ATOM 704 C CA . VAL A 1 88 ? 10.056 0.384 -17.336 1.00 82.81 88 VAL A CA 1
ATOM 705 C C . VAL A 1 88 ? 9.394 1.754 -17.406 1.00 82.81 88 VAL A C 1
ATOM 707 O O . VAL A 1 88 ? 8.637 2.035 -18.338 1.00 82.81 88 VAL A O 1
ATOM 710 N N . ALA A 1 89 ? 9.666 2.610 -16.423 1.00 81.94 89 ALA A N 1
ATOM 711 C CA . ALA A 1 89 ? 9.102 3.951 -16.411 1.00 81.94 89 ALA A CA 1
ATOM 712 C C . ALA A 1 89 ? 9.627 4.793 -17.578 1.00 81.94 89 ALA A C 1
ATOM 714 O O . ALA A 1 89 ? 10.806 4.747 -17.932 1.00 81.94 89 ALA A O 1
ATOM 715 N N . LYS A 1 90 ? 8.750 5.620 -18.154 1.00 71.12 90 LYS A N 1
ATOM 716 C CA . LYS A 1 90 ? 9.092 6.457 -19.315 1.00 71.12 90 LYS A CA 1
ATOM 717 C C . LYS A 1 90 ? 10.249 7.414 -19.030 1.00 71.12 90 LYS A C 1
ATOM 719 O O . LYS A 1 90 ? 11.117 7.576 -19.883 1.00 71.12 90 LYS A O 1
ATOM 724 N N . GLN A 1 91 ? 10.283 8.024 -17.846 1.00 67.56 91 GLN A N 1
ATOM 725 C CA . GLN A 1 91 ? 11.354 8.961 -17.492 1.00 67.56 91 GLN A CA 1
ATOM 726 C C . GLN A 1 91 ? 12.694 8.251 -17.249 1.00 67.56 91 GLN A C 1
ATOM 728 O O . GLN A 1 91 ? 13.737 8.802 -17.589 1.00 67.56 91 GLN A O 1
ATOM 733 N N . TYR A 1 92 ? 12.671 7.002 -16.769 1.00 60.00 92 TYR A N 1
ATOM 734 C CA . TYR A 1 92 ? 13.869 6.167 -16.632 1.00 60.00 92 TYR A CA 1
ATOM 735 C C . TYR A 1 92 ? 14.523 5.871 -17.990 1.00 60.00 92 TYR A C 1
ATOM 737 O O . TYR A 1 92 ? 15.746 5.901 -18.121 1.00 60.00 92 TYR A O 1
ATOM 745 N N . ILE A 1 93 ? 13.706 5.643 -19.026 1.00 58.12 93 ILE A N 1
ATOM 746 C CA . ILE A 1 93 ? 14.190 5.471 -20.403 1.00 58.12 93 ILE A CA 1
ATOM 747 C C . ILE A 1 93 ? 14.857 6.761 -20.898 1.00 58.12 93 ILE A C 1
ATOM 749 O O . ILE A 1 93 ? 15.902 6.688 -21.533 1.00 58.12 93 ILE A O 1
ATOM 753 N N . GLY A 1 94 ? 14.288 7.933 -20.591 1.00 56.78 94 GLY A N 1
ATOM 754 C CA . GLY A 1 94 ? 14.853 9.232 -20.972 1.00 56.78 94 GLY A CA 1
ATOM 755 C C . GLY A 1 94 ? 16.249 9.482 -20.393 1.00 56.78 94 GLY A C 1
ATOM 756 O O . GLY A 1 94 ? 17.156 9.831 -21.143 1.00 56.78 94 GLY A O 1
ATOM 757 N N . SER A 1 95 ? 16.443 9.224 -19.096 1.00 54.78 95 SER A N 1
ATOM 758 C CA . SER A 1 95 ? 17.717 9.464 -18.398 1.00 54.78 95 SER A CA 1
ATOM 759 C C . SER A 1 95 ? 18.823 8.461 -18.746 1.00 54.78 95 SER A C 1
ATOM 761 O O . SER A 1 95 ? 19.993 8.826 -18.798 1.00 54.78 95 SER A O 1
ATOM 763 N N . HIS A 1 96 ? 18.482 7.201 -19.035 1.00 54.16 96 HIS A N 1
ATOM 764 C CA . HIS A 1 96 ? 19.478 6.184 -19.408 1.00 54.16 96 HIS A CA 1
ATOM 765 C C . HIS A 1 96 ? 19.808 6.182 -20.903 1.00 54.16 96 HIS A C 1
ATOM 767 O O . HIS A 1 96 ? 20.849 5.656 -21.301 1.00 54.16 96 HIS A O 1
ATOM 773 N N . ARG A 1 97 ? 18.956 6.785 -21.744 1.00 51.91 97 ARG A N 1
ATOM 774 C CA . ARG A 1 97 ? 19.279 6.991 -23.159 1.00 51.91 97 ARG A CA 1
ATOM 775 C C . ARG A 1 97 ? 20.473 7.933 -23.308 1.00 51.91 97 ARG A C 1
ATOM 777 O O . ARG A 1 97 ? 21.344 7.643 -24.117 1.00 51.91 97 ARG A O 1
ATOM 784 N N . GLU A 1 98 ? 20.549 8.995 -22.506 1.00 47.25 98 GLU A N 1
ATOM 785 C CA . GLU A 1 98 ? 21.674 9.946 -22.516 1.00 47.25 98 GLU A CA 1
ATOM 786 C C . GLU A 1 98 ? 23.001 9.281 -22.112 1.00 47.25 98 GLU A C 1
ATOM 788 O O . GLU A 1 98 ? 23.995 9.433 -22.816 1.00 47.25 98 GLU A O 1
ATOM 793 N N . ILE A 1 99 ? 22.999 8.426 -21.082 1.00 50.88 99 ILE A N 1
ATOM 794 C CA . ILE A 1 99 ? 24.201 7.693 -20.634 1.00 50.88 99 ILE A CA 1
ATOM 795 C C . ILE A 1 99 ? 24.714 6.726 -21.715 1.00 50.88 99 ILE A C 1
ATOM 797 O O . ILE A 1 99 ? 25.919 6.613 -21.939 1.00 50.88 99 ILE A O 1
ATOM 801 N N . LEU A 1 100 ? 23.811 6.041 -22.425 1.00 44.91 100 LEU A N 1
ATOM 802 C CA . LEU A 1 100 ? 24.182 5.171 -23.547 1.00 44.91 100 LEU A CA 1
ATOM 803 C C . LEU A 1 100 ? 24.818 5.954 -24.705 1.00 44.91 100 LEU A C 1
ATOM 805 O O . LEU A 1 100 ? 25.739 5.442 -25.341 1.00 44.91 100 LEU A O 1
ATOM 809 N N . TYR A 1 101 ? 24.375 7.186 -24.969 1.00 46.72 101 TYR A N 1
ATOM 810 C CA . TYR A 1 101 ? 25.005 8.041 -25.978 1.00 46.72 101 TYR A CA 1
ATOM 811 C C . TYR A 1 101 ? 26.392 8.538 -25.542 1.00 46.72 101 TYR A C 1
ATOM 813 O O . TYR A 1 101 ? 27.299 8.563 -26.376 1.00 46.72 101 TYR A O 1
ATOM 821 N N . ASP A 1 102 ? 26.598 8.845 -24.259 1.00 46.09 102 ASP A N 1
ATOM 822 C CA . ASP A 1 102 ? 27.898 9.305 -23.751 1.00 46.09 102 ASP A CA 1
ATOM 823 C C . ASP A 1 102 ? 28.947 8.181 -23.696 1.00 46.09 102 ASP A C 1
ATOM 825 O O . ASP A 1 102 ? 30.077 8.372 -24.152 1.00 46.09 102 ASP A O 1
ATOM 829 N N . CYS A 1 103 ? 28.583 6.969 -23.257 1.00 38.06 103 CYS A N 1
ATOM 830 C CA . CYS A 1 103 ? 29.514 5.832 -23.236 1.00 38.06 103 CYS A CA 1
ATOM 831 C C . CYS A 1 103 ? 29.949 5.385 -24.643 1.00 38.06 103 CYS A C 1
ATOM 833 O O . CYS A 1 103 ? 31.097 4.984 -24.841 1.00 38.06 103 CYS A O 1
ATOM 835 N N . VAL A 1 104 ? 29.061 5.469 -25.640 1.00 45.94 104 VAL A N 1
ATOM 836 C CA . VAL A 1 104 ? 29.412 5.164 -27.038 1.00 45.94 104 VAL A CA 1
ATOM 837 C C . VAL A 1 104 ? 30.261 6.286 -27.649 1.00 45.94 104 VAL A C 1
ATOM 839 O O . VAL A 1 104 ? 31.133 6.015 -28.474 1.00 45.94 104 VAL A O 1
ATOM 842 N N . ALA A 1 105 ? 30.078 7.537 -27.217 1.00 46.38 105 ALA A N 1
ATOM 843 C CA . ALA A 1 105 ? 30.872 8.665 -27.690 1.00 46.38 105 ALA A CA 1
ATOM 844 C C . ALA A 1 105 ? 32.329 8.649 -27.187 1.00 46.38 105 ALA A C 1
ATOM 846 O O . ALA A 1 105 ? 33.193 9.200 -27.869 1.00 46.38 105 ALA A O 1
ATOM 847 N N . GLU A 1 106 ? 32.640 8.043 -26.038 1.00 47.19 106 GLU A N 1
ATOM 848 C CA . GLU A 1 106 ? 34.019 7.975 -25.518 1.00 47.19 106 GLU A CA 1
ATOM 849 C C . GLU A 1 106 ? 34.865 6.846 -26.130 1.00 47.19 106 GLU A C 1
ATOM 851 O O . GLU A 1 106 ? 36.079 6.999 -26.263 1.00 47.19 106 GLU A O 1
ATOM 856 N N . ALA A 1 107 ? 34.250 5.747 -26.577 1.00 49.34 107 ALA A N 1
ATOM 857 C CA . ALA A 1 107 ? 34.971 4.573 -27.085 1.00 49.34 107 ALA A CA 1
ATOM 858 C C . ALA A 1 107 ? 35.395 4.654 -28.570 1.00 49.34 107 ALA A C 1
ATOM 860 O O . ALA A 1 107 ? 36.048 3.743 -29.077 1.00 49.34 107 ALA A O 1
ATOM 861 N N . GLY A 1 108 ? 35.069 5.737 -29.281 1.00 49.12 108 GLY A N 1
ATOM 862 C CA . GLY A 1 108 ? 35.524 5.928 -30.659 1.00 49.12 108 GLY A CA 1
ATOM 863 C C . GLY A 1 108 ? 34.958 7.187 -31.303 1.00 49.12 108 GLY A C 1
ATOM 864 O O . GLY A 1 108 ? 33.813 7.209 -31.737 1.00 49.12 108 GLY A O 1
ATOM 865 N N . LYS A 1 109 ? 35.765 8.244 -31.421 1.00 48.31 109 LYS A N 1
ATOM 866 C CA . LYS A 1 109 ? 35.449 9.395 -32.290 1.00 48.31 109 LYS A CA 1
ATOM 867 C C . LYS A 1 109 ? 36.297 9.281 -33.568 1.00 48.31 109 LYS A C 1
ATOM 869 O O . LYS A 1 109 ? 37.470 8.930 -33.473 1.00 48.31 109 LYS A O 1
ATOM 874 N N . PRO A 1 110 ? 35.730 9.580 -34.750 1.00 42.47 110 PRO A N 1
ATOM 875 C CA . PRO A 1 110 ? 35.349 10.952 -35.051 1.00 42.47 110 PRO A CA 1
ATOM 876 C C . PRO 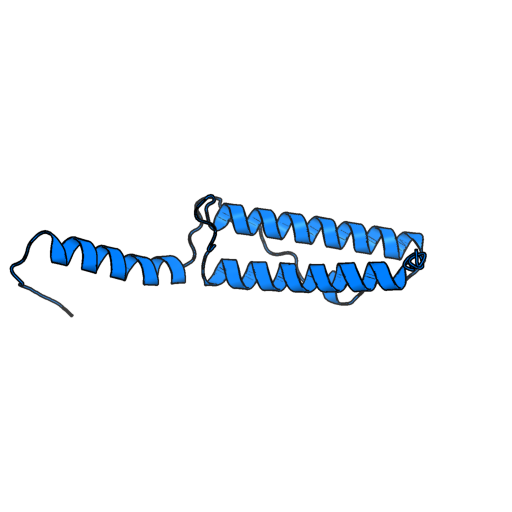A 1 110 ? 33.857 11.164 -35.315 1.00 42.47 110 PRO A C 1
ATOM 878 O O . PRO A 1 110 ? 33.149 10.333 -35.871 1.00 42.47 110 PRO A O 1
ATOM 881 N N . LYS A 1 111 ? 33.443 12.370 -34.918 1.00 60.34 111 LYS A N 1
ATOM 882 C CA . LYS A 1 111 ? 32.196 13.061 -35.252 1.00 60.34 111 LYS A CA 1
ATOM 883 C C . LYS A 1 111 ? 31.908 13.033 -36.759 1.00 60.34 111 LYS A C 1
ATOM 885 O O . LYS A 1 111 ? 32.790 13.413 -37.518 1.00 60.34 111 LYS A O 1
ATOM 890 N N . GLN A 1 112 ? 30.659 12.716 -37.115 1.00 37.75 112 GLN A N 1
ATOM 891 C CA . GLN A 1 112 ? 29.827 13.144 -38.268 1.00 37.75 112 GLN A CA 1
ATOM 892 C C . GLN A 1 112 ? 28.734 12.053 -38.433 1.00 37.75 112 GLN A C 1
ATOM 894 O O . GLN A 1 112 ? 29.061 10.884 -38.313 1.00 37.75 112 GLN A O 1
ATOM 899 N N . ILE A 1 113 ? 27.432 12.268 -38.668 1.00 38.72 113 ILE A N 1
ATOM 900 C CA . ILE A 1 113 ? 26.659 13.356 -39.287 1.00 38.72 113 ILE A CA 1
ATOM 901 C C . ILE A 1 113 ? 25.144 13.057 -39.056 1.00 38.72 113 ILE A C 1
ATOM 903 O O . ILE A 1 113 ? 24.758 11.900 -39.181 1.00 38.72 113 ILE A O 1
ATOM 907 N N . CYS A 1 114 ? 24.330 14.108 -38.814 1.00 32.97 114 CYS A N 1
ATOM 908 C CA . CYS A 1 114 ? 22.907 14.307 -39.222 1.00 32.97 114 CYS A CA 1
ATOM 909 C C . CYS A 1 114 ? 21.769 13.413 -38.650 1.00 32.97 114 CYS A C 1
ATOM 911 O O . CYS A 1 114 ? 21.968 12.232 -38.425 1.00 32.97 114 CYS A O 1
ATOM 913 N N . LEU A 1 115 ? 20.512 13.844 -38.435 1.00 32.03 115 LEU A N 1
ATOM 914 C CA . LEU A 1 115 ? 19.701 15.043 -38.754 1.00 32.03 115 LEU A CA 1
ATOM 915 C C . LEU A 1 115 ? 18.510 15.088 -37.761 1.00 32.03 115 LEU A C 1
ATOM 917 O O . LEU A 1 115 ? 17.911 14.038 -37.540 1.00 32.03 115 LEU A O 1
ATOM 921 N N . PHE A 1 116 ? 18.187 16.258 -37.195 1.00 36.81 116 PHE A N 1
ATOM 922 C CA . PHE A 1 116 ? 16.896 16.983 -37.243 1.00 36.81 116 PHE A CA 1
ATOM 923 C C . PHE A 1 116 ? 17.012 18.263 -36.408 1.00 36.81 116 PHE A C 1
ATOM 925 O O . PHE A 1 116 ? 17.448 18.167 -35.240 1.00 36.81 116 PHE A O 1
#

Secondary structure (DSSP, 8-state):
-PPPPPPPHHHHHHHHHHHHHHHHHHHHHHHHH--S-TTS-HHHHHHHHHHHHHHHHHHHHHHHHHHTPPPPGGGGSPPPPP--TT---HHHHHHHHHHHHHHHHHSS--------

Sequence (116 aa):
MTKSKPMTAEEKIRQLSTWLAERLTDWEVVYANGSSDFTVTTGVKLNQIRSQILLLRRDIRLLCDANHLDYPTVAYEQVPPPVAETYVAKQYIGSHREILYDCVAEAGKPKQICLF

Foldseek 3Di:
DDDDDDDDLVRVLVVLLVVLVVLVVVLVCCQAANDPDPVAGSLVVNVVSLVSNVVSLVVSVVSCVVVVHDRDPSSPDDRDDRGDSPDDHPNNCVVVVVVVVVVVVVVDDDDDDDDD

pLDDT: mean 82.55, std 20.67, range [32.03, 98.5]

Radius of gyration: 21.93 Å; chains: 1; bounding box: 53×24×71 Å